Protein AF-A0A8C7ZDV3-F1 (afdb_monomer_lite)

Structure (mmCIF, N/CA/C/O backbone):
data_AF-A0A8C7ZDV3-F1
#
_entry.id   AF-A0A8C7ZDV3-F1
#
loop_
_atom_site.group_PDB
_atom_site.id
_atom_site.type_symbol
_atom_site.label_atom_id
_atom_site.label_alt_id
_atom_site.label_comp_id
_atom_site.label_asym_id
_atom_site.label_entity_id
_atom_site.label_seq_id
_atom_site.pdbx_PDB_ins_code
_atom_site.Cartn_x
_atom_site.Cartn_y
_atom_site.Cartn_z
_atom_site.occupancy
_atom_site.B_iso_or_equiv
_atom_site.auth_seq_id
_atom_site.auth_comp_id
_atom_site.auth_asym_id
_atom_site.auth_atom_id
_atom_site.pdbx_PDB_model_num
ATOM 1 N N . MET A 1 1 ? 0.134 9.889 -3.672 1.00 87.12 1 MET A N 1
ATOM 2 C CA . MET A 1 1 ? 0.791 9.357 -2.461 1.00 87.12 1 MET A CA 1
ATOM 3 C C . MET A 1 1 ? 1.965 8.488 -2.882 1.00 87.12 1 MET A C 1
ATOM 5 O O . MET A 1 1 ? 1.726 7.411 -3.403 1.00 87.12 1 MET A O 1
ATOM 9 N N . ASN A 1 2 ? 3.200 8.983 -2.780 1.00 88.75 2 ASN A N 1
ATOM 10 C CA . ASN A 1 2 ? 4.385 8.202 -3.161 1.00 88.75 2 ASN A CA 1
ATOM 11 C C . ASN A 1 2 ? 4.727 7.210 -2.047 1.00 88.75 2 ASN A C 1
ATOM 13 O O . ASN A 1 2 ? 4.517 7.534 -0.880 1.00 88.75 2 ASN A O 1
ATOM 17 N N . ILE A 1 3 ? 5.232 6.030 -2.403 1.00 89.00 3 ILE A N 1
ATOM 18 C CA . ILE A 1 3 ? 5.529 4.961 -1.445 1.00 89.00 3 ILE A CA 1
ATOM 19 C C . ILE A 1 3 ? 6.939 4.450 -1.703 1.00 89.00 3 ILE A C 1
ATOM 21 O O . ILE A 1 3 ? 7.250 4.032 -2.815 1.00 89.00 3 ILE A O 1
ATOM 25 N N . SER A 1 4 ? 7.768 4.461 -0.666 1.00 86.25 4 SER A N 1
ATOM 26 C CA . SER A 1 4 ? 8.997 3.673 -0.631 1.00 86.25 4 SER A CA 1
ATOM 27 C C . SER A 1 4 ? 8.667 2.326 -0.006 1.00 86.25 4 SER A C 1
ATOM 29 O O . SER A 1 4 ? 8.108 2.271 1.089 1.00 86.25 4 SER A O 1
ATOM 31 N N . TYR A 1 5 ? 8.962 1.250 -0.721 1.00 82.88 5 TYR A N 1
ATOM 32 C CA . TYR A 1 5 ? 8.675 -0.111 -0.300 1.00 82.88 5 TYR A CA 1
ATOM 33 C C . TYR A 1 5 ? 9.965 -0.930 -0.286 1.00 82.88 5 TYR A C 1
ATOM 35 O O . TYR A 1 5 ? 10.757 -0.876 -1.228 1.00 82.88 5 TYR A O 1
ATOM 43 N N . PHE A 1 6 ? 10.145 -1.714 0.776 1.00 78.38 6 PHE A N 1
ATOM 44 C CA . PHE A 1 6 ? 11.278 -2.619 0.972 1.00 78.38 6 PHE A CA 1
ATOM 45 C C . PHE A 1 6 ? 10.766 -4.065 1.035 1.00 78.38 6 PHE A C 1
ATOM 47 O O . PHE A 1 6 ? 10.580 -4.607 2.124 1.00 78.38 6 PHE A O 1
ATOM 54 N N . PRO A 1 7 ? 10.431 -4.678 -0.112 1.00 67.38 7 PRO A N 1
ATOM 55 C CA . PRO A 1 7 ? 10.047 -6.080 -0.152 1.00 67.38 7 PRO A CA 1
ATOM 56 C C . PRO A 1 7 ? 11.248 -7.014 -0.099 1.00 67.38 7 PRO A C 1
ATOM 58 O O . PRO A 1 7 ? 12.279 -6.765 -0.718 1.00 67.38 7 PRO A O 1
ATOM 61 N N . GLU A 1 8 ? 11.033 -8.193 0.480 1.00 62.62 8 GLU A N 1
ATOM 62 C CA . GLU A 1 8 ? 11.914 -9.337 0.250 1.00 62.62 8 GLU A CA 1
ATOM 63 C C . GLU A 1 8 ? 11.725 -9.970 -1.145 1.00 62.62 8 GLU A C 1
ATOM 65 O O . GLU A 1 8 ? 12.559 -10.788 -1.540 1.00 62.62 8 GLU A O 1
ATOM 70 N N . LEU A 1 9 ? 10.679 -9.616 -1.922 1.00 60.25 9 LEU A N 1
ATOM 71 C CA . LEU A 1 9 ? 10.302 -10.423 -3.085 1.00 60.25 9 LEU A CA 1
ATOM 72 C C . LEU A 1 9 ? 9.503 -9.766 -4.250 1.00 60.25 9 LEU A C 1
ATOM 74 O O . LEU A 1 9 ? 8.491 -9.103 -4.050 1.00 60.25 9 LEU A O 1
ATOM 78 N N . PHE A 1 10 ? 9.990 -10.071 -5.466 1.00 59.34 10 PHE A N 1
ATOM 79 C CA . PHE A 1 10 ? 9.366 -10.314 -6.785 1.00 59.34 10 PHE A CA 1
ATOM 80 C C . PHE A 1 10 ? 8.215 -9.435 -7.325 1.00 59.34 10 PHE A C 1
ATOM 82 O O . PHE A 1 10 ? 7.039 -9.655 -7.044 1.00 59.34 10 PHE A O 1
ATO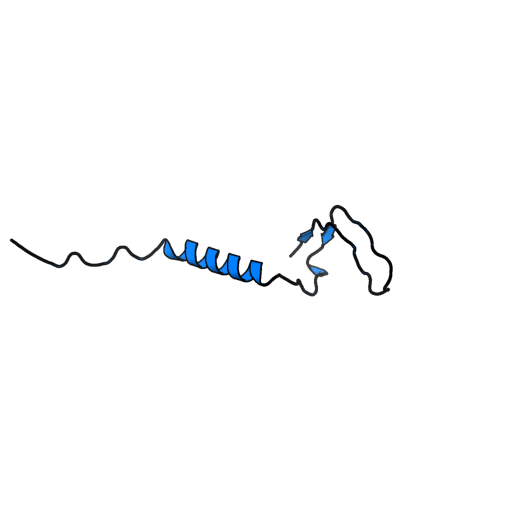M 89 N N . SER A 1 11 ? 8.541 -8.541 -8.269 1.00 58.88 11 SER A N 1
ATOM 90 C CA . SER A 1 11 ? 7.552 -7.920 -9.165 1.00 58.88 11 SER A CA 1
ATOM 91 C C . SER A 1 11 ? 7.036 -8.915 -10.218 1.00 58.88 11 SER A C 1
ATOM 93 O O . SER A 1 11 ? 7.826 -9.623 -10.840 1.00 58.88 11 SER A O 1
ATOM 95 N N . LYS A 1 12 ? 5.712 -8.950 -10.442 1.00 57.59 12 LYS A N 1
ATOM 96 C CA . LYS A 1 12 ? 5.065 -9.628 -11.580 1.00 57.59 12 LYS A CA 1
ATOM 97 C C . LYS A 1 12 ? 4.576 -8.568 -12.570 1.00 57.59 12 LYS A C 1
ATOM 99 O O . LYS A 1 12 ? 3.714 -7.765 -12.223 1.00 57.59 12 LYS A O 1
ATOM 104 N N . LEU A 1 13 ? 5.141 -8.548 -13.777 1.00 60.62 13 LEU A N 1
ATOM 105 C CA . LEU A 1 13 ? 4.600 -7.786 -14.910 1.00 60.62 13 LEU A CA 1
ATOM 106 C C . LEU A 1 13 ? 3.429 -8.573 -15.531 1.00 60.62 13 LEU A C 1
ATOM 108 O O . LEU A 1 13 ? 3.364 -9.792 -15.366 1.00 60.62 13 LEU A O 1
ATOM 112 N N . GLU A 1 14 ? 2.524 -7.897 -16.246 1.00 63.41 14 GLU A N 1
ATOM 113 C CA . GLU A 1 14 ? 1.407 -8.529 -16.980 1.00 63.41 14 GLU A CA 1
ATOM 114 C C . GLU A 1 14 ? 1.852 -9.717 -17.864 1.00 63.41 14 GLU A C 1
ATOM 116 O O . GLU A 1 14 ? 1.104 -10.682 -17.983 1.00 63.41 14 GLU A O 1
ATOM 121 N N . ASP A 1 15 ? 3.106 -9.731 -18.339 1.00 58.81 15 ASP A N 1
ATOM 122 C CA . ASP A 1 15 ? 3.718 -10.819 -19.129 1.00 58.81 15 ASP A CA 1
ATOM 123 C C . ASP A 1 15 ? 4.258 -12.022 -18.314 1.00 58.81 15 ASP A C 1
ATOM 125 O O . ASP A 1 15 ? 5.140 -12.766 -18.743 1.00 58.81 15 ASP A O 1
ATOM 129 N N . GLY A 1 16 ? 3.708 -12.260 -17.127 1.00 62.34 16 GLY A N 1
ATOM 130 C CA . GLY A 1 16 ? 3.495 -13.625 -16.643 1.00 62.34 16 GLY A CA 1
ATOM 131 C C . GLY A 1 16 ? 4.613 -14.339 -15.878 1.00 62.34 16 GLY A C 1
ATOM 132 O O . GLY A 1 16 ? 4.264 -14.938 -14.868 1.00 62.34 16 GLY A O 1
ATOM 133 N N . ASP A 1 17 ? 5.896 -14.261 -16.259 1.00 62.41 17 ASP A N 1
ATOM 134 C CA . ASP A 1 17 ? 6.886 -15.266 -15.781 1.00 62.41 17 ASP A CA 1
ATOM 135 C C . ASP A 1 17 ? 8.261 -14.745 -15.316 1.00 62.41 17 ASP A C 1
ATOM 137 O O . ASP A 1 17 ? 9.154 -15.531 -14.993 1.00 62.41 17 ASP A O 1
ATOM 141 N N . LYS A 1 18 ? 8.474 -13.425 -15.240 1.00 61.34 18 LYS A N 1
ATOM 142 C CA . LYS A 1 18 ? 9.760 -12.861 -14.784 1.00 61.34 18 LYS A CA 1
ATOM 143 C C . LYS A 1 18 ? 9.625 -12.154 -13.449 1.00 61.34 18 LYS A C 1
ATOM 145 O O . LYS A 1 18 ? 9.059 -11.068 -13.366 1.00 61.34 18 LYS A O 1
ATOM 150 N N . PHE A 1 19 ? 10.212 -12.769 -12.433 1.00 65.75 19 PHE A N 1
ATOM 151 C CA . PHE A 1 19 ? 10.269 -12.252 -11.080 1.00 65.75 19 PHE A CA 1
ATOM 152 C C . PHE A 1 19 ? 11.630 -11.608 -10.801 1.00 65.75 19 PHE A C 1
ATOM 154 O O . PHE A 1 19 ? 12.672 -12.240 -10.964 1.00 65.75 19 PHE A O 1
ATOM 161 N N . TRP A 1 20 ? 11.627 -10.350 -10.356 1.00 66.81 20 TRP A N 1
ATOM 162 C CA . TRP A 1 20 ? 12.851 -9.609 -10.031 1.00 66.81 20 TRP A CA 1
ATOM 163 C C . TRP A 1 20 ? 12.972 -9.384 -8.530 1.00 66.81 20 TRP A C 1
ATOM 165 O O . TRP A 1 20 ? 12.037 -8.893 -7.899 1.00 66.81 20 TRP A O 1
ATOM 175 N N . ARG A 1 21 ? 14.129 -9.712 -7.946 1.00 67.19 21 ARG A N 1
ATOM 176 C CA . ARG A 1 21 ? 14.433 -9.359 -6.555 1.00 67.19 21 ARG A CA 1
ATOM 177 C C . ARG A 1 21 ? 14.997 -7.940 -6.523 1.00 67.19 21 ARG A C 1
ATOM 179 O O . ARG A 1 21 ? 16.117 -7.717 -6.970 1.00 67.19 21 ARG A O 1
ATOM 186 N N . MET A 1 22 ? 14.218 -6.993 -6.010 1.00 71.88 22 MET A N 1
ATOM 187 C CA . MET A 1 22 ? 14.656 -5.616 -5.768 1.00 71.88 22 MET A CA 1
ATOM 188 C C . MET A 1 22 ? 14.816 -5.391 -4.261 1.00 71.88 22 MET A C 1
ATOM 190 O O . MET A 1 22 ? 13.864 -5.672 -3.539 1.00 71.88 22 MET A O 1
ATOM 194 N N . PRO A 1 23 ? 15.974 -4.894 -3.785 1.00 73.19 23 PRO A N 1
ATOM 195 C CA . PRO A 1 23 ? 16.196 -4.620 -2.361 1.00 73.19 23 PRO A CA 1
ATOM 196 C C . PRO A 1 23 ? 15.413 -3.397 -1.856 1.00 73.19 23 PRO A C 1
ATOM 198 O O . PRO A 1 23 ? 15.044 -3.338 -0.689 1.00 73.19 23 PRO A O 1
ATOM 201 N N . GLU A 1 24 ? 15.138 -2.434 -2.736 1.00 80.19 24 GLU A N 1
ATOM 202 C CA . GLU A 1 24 ? 14.352 -1.234 -2.451 1.00 80.19 24 GLU A CA 1
ATOM 203 C C . GLU A 1 24 ? 13.608 -0.815 -3.722 1.00 80.19 24 GLU A C 1
ATOM 205 O O . GLU A 1 24 ? 14.136 -0.929 -4.832 1.00 80.19 24 GLU A O 1
ATOM 210 N N . CYS A 1 25 ? 12.372 -0.341 -3.572 1.00 84.6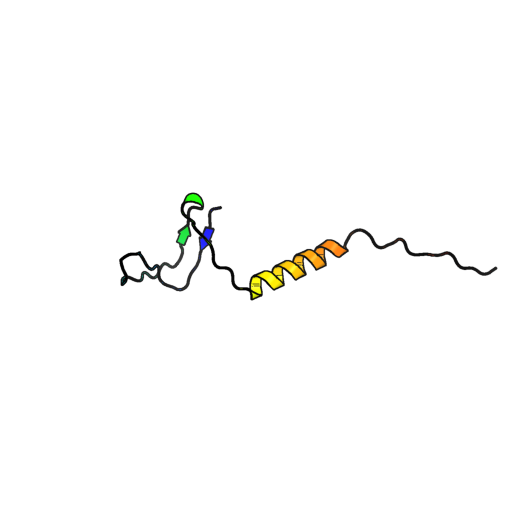2 25 CYS A N 1
ATOM 211 C CA . CYS A 1 25 ? 11.565 0.159 -4.674 1.00 84.62 25 CYS A CA 1
ATOM 212 C C . CYS A 1 25 ? 10.862 1.459 -4.282 1.00 84.62 25 CYS A C 1
ATOM 214 O O . CYS A 1 25 ? 10.130 1.520 -3.294 1.00 84.62 25 CYS A O 1
ATOM 216 N N . TYR A 1 26 ? 11.035 2.492 -5.105 1.00 87.56 26 TYR A N 1
ATOM 217 C CA . TYR A 1 26 ? 10.244 3.710 -5.020 1.00 87.56 26 TYR A CA 1
ATOM 218 C C . TYR A 1 26 ? 9.099 3.667 -6.031 1.00 87.56 26 TYR A C 1
ATOM 220 O O . TYR A 1 26 ? 9.318 3.587 -7.241 1.00 87.56 26 TYR A O 1
ATOM 228 N N . ILE A 1 27 ? 7.870 3.771 -5.536 1.00 87.38 27 ILE A N 1
ATOM 229 C CA . ILE A 1 27 ? 6.653 3.765 -6.341 1.00 87.38 27 ILE A CA 1
ATOM 230 C C . ILE A 1 27 ? 6.050 5.170 -6.334 1.00 87.38 27 ILE A C 1
ATOM 232 O O . ILE A 1 27 ? 5.650 5.712 -5.297 1.00 87.38 27 ILE A O 1
ATOM 236 N N . ARG A 1 28 ? 5.946 5.766 -7.526 1.00 91.06 28 ARG A N 1
ATOM 237 C CA . ARG A 1 28 ? 5.279 7.057 -7.713 1.00 91.06 28 ARG A CA 1
ATOM 238 C C . ARG A 1 28 ? 3.778 6.902 -7.482 1.00 91.06 28 ARG A C 1
ATOM 240 O O . ARG A 1 28 ? 3.115 6.085 -8.103 1.00 91.06 28 ARG A O 1
ATOM 247 N N . GLY A 1 29 ? 3.200 7.774 -6.669 1.00 92.50 29 GLY A N 1
ATOM 248 C CA . GLY A 1 29 ? 1.803 7.654 -6.264 1.00 92.50 29 GLY A CA 1
ATOM 249 C C . GLY A 1 29 ? 0.764 7.762 -7.370 1.00 92.50 29 GLY A C 1
ATOM 250 O O . GLY A 1 29 ? -0.343 7.272 -7.196 1.00 92.50 29 GLY A O 1
ATOM 251 N N . SER A 1 30 ? 1.093 8.405 -8.492 1.00 94.12 30 SER A N 1
ATOM 252 C CA . SER A 1 30 ? 0.170 8.546 -9.622 1.00 94.12 30 SER A CA 1
ATOM 253 C C . SER A 1 30 ? -0.033 7.249 -10.406 1.00 94.12 30 SER A C 1
ATOM 255 O O . SER A 1 30 ? -0.953 7.181 -11.209 1.00 94.12 30 SER A O 1
ATOM 257 N N . THR A 1 31 ? 0.823 6.241 -10.216 1.00 89.44 31 THR A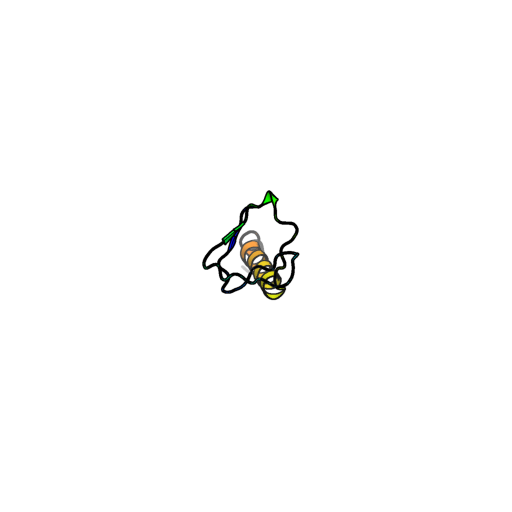 N 1
ATOM 258 C CA . THR A 1 31 ? 0.737 4.959 -10.935 1.00 89.44 31 THR A CA 1
ATOM 259 C C . THR A 1 31 ? 0.062 3.859 -10.114 1.00 89.44 31 THR A C 1
ATOM 261 O O . THR A 1 31 ? -0.121 2.748 -10.606 1.00 89.44 31 THR A O 1
ATOM 264 N N . ILE A 1 32 ? -0.318 4.145 -8.866 1.00 91.38 32 ILE A N 1
ATOM 265 C CA . ILE A 1 32 ? -0.899 3.166 -7.946 1.00 91.38 32 ILE A CA 1
ATOM 266 C C . ILE A 1 32 ? -2.407 3.067 -8.194 1.00 91.38 32 ILE A C 1
ATOM 268 O O . ILE A 1 32 ? -3.122 4.054 -8.045 1.00 91.38 32 ILE A O 1
ATOM 272 N N . LYS A 1 33 ? -2.896 1.867 -8.536 1.00 91.06 33 LYS A N 1
ATOM 273 C CA . LYS A 1 33 ? -4.338 1.595 -8.690 1.00 91.06 33 LYS A CA 1
ATOM 274 C C . LYS A 1 33 ? -5.008 1.291 -7.348 1.00 91.06 33 LYS A C 1
ATOM 276 O O . LYS A 1 33 ? -6.022 1.890 -7.015 1.00 91.06 33 LYS A O 1
ATOM 281 N N . TYR A 1 34 ? -4.442 0.364 -6.580 1.00 92.81 34 TYR A N 1
ATOM 282 C CA . TYR A 1 34 ? -4.922 -0.019 -5.253 1.00 92.81 34 TYR A CA 1
ATOM 283 C C . TYR A 1 34 ? -3.769 -0.566 -4.410 1.00 92.81 34 TYR A C 1
ATOM 285 O O . TYR A 1 34 ? -2.762 -1.032 -4.944 1.00 92.81 34 TYR A O 1
ATOM 293 N N . LEU A 1 35 ? -3.937 -0.521 -3.091 1.00 89.81 35 LEU A N 1
ATOM 294 C CA . LEU A 1 35 ? -3.059 -1.166 -2.119 1.00 89.81 35 LEU A CA 1
ATOM 295 C C . LEU A 1 35 ? -3.887 -2.196 -1.358 1.00 89.81 35 LEU A C 1
ATOM 297 O O . LEU A 1 35 ? -5.008 -1.901 -0.945 1.00 89.81 35 LEU A O 1
ATOM 301 N N . ARG A 1 36 ? -3.345 -3.399 -1.170 1.00 88.69 36 ARG A N 1
ATOM 302 C CA . ARG A 1 36 ? -3.940 -4.399 -0.281 1.00 88.69 36 ARG A CA 1
ATOM 303 C C . ARG A 1 36 ? -3.285 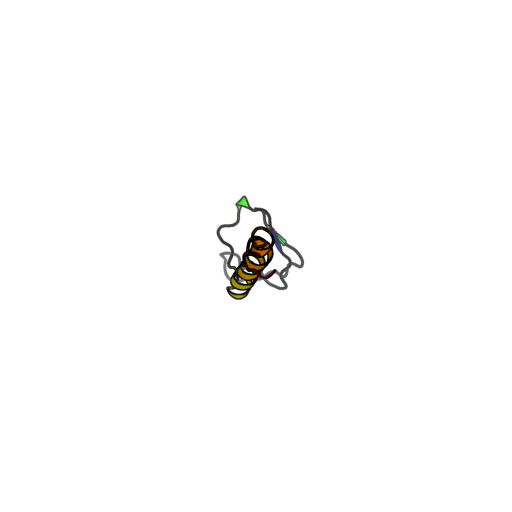-4.258 1.087 1.00 88.69 36 ARG A C 1
ATOM 305 O O . ARG A 1 36 ? -2.072 -4.406 1.196 1.00 88.69 36 ARG A O 1
ATOM 312 N N . ILE A 1 37 ? -4.093 -3.971 2.098 1.00 89.31 37 ILE A N 1
ATOM 313 C CA . ILE A 1 37 ? -3.655 -3.852 3.489 1.00 89.31 37 ILE A CA 1
ATOM 314 C C . ILE A 1 37 ? -4.176 -5.085 4.243 1.00 89.31 37 ILE A C 1
ATOM 316 O O . ILE A 1 37 ? -5.337 -5.438 4.037 1.00 89.31 37 ILE A O 1
ATOM 320 N N . PRO A 1 38 ? -3.355 -5.766 5.059 1.00 90.81 38 PRO A N 1
ATOM 321 C CA . PRO A 1 38 ? -3.826 -6.861 5.906 1.00 90.81 38 PRO A CA 1
ATOM 322 C C . PRO A 1 38 ? -4.819 -6.377 6.973 1.00 90.81 38 PRO A C 1
ATOM 324 O O . PRO A 1 38 ? -4.621 -5.305 7.547 1.00 90.81 38 PRO A O 1
ATOM 327 N N . ASP A 1 39 ? -5.835 -7.189 7.281 1.00 89.81 39 ASP A N 1
ATOM 328 C CA . ASP A 1 39 ? -6.888 -6.838 8.251 1.00 89.81 39 ASP A CA 1
ATOM 329 C C . ASP A 1 39 ? -6.334 -6.593 9.665 1.00 89.81 39 ASP A C 1
ATOM 331 O O . ASP A 1 39 ? -6.777 -5.679 10.355 1.00 89.81 39 ASP A O 1
ATOM 335 N N . GLU A 1 40 ? -5.279 -7.312 10.059 1.00 89.12 40 GLU A N 1
ATOM 336 C CA . GLU A 1 40 ? -4.589 -7.119 11.344 1.00 89.12 40 GLU A CA 1
ATOM 337 C C . GLU A 1 40 ? -4.089 -5.677 11.531 1.00 89.12 40 GLU A C 1
ATOM 339 O O . GLU A 1 40 ? -4.178 -5.109 12.620 1.00 89.12 40 GLU A O 1
ATOM 344 N N . ILE A 1 41 ? -3.600 -5.047 10.454 1.00 88.88 41 ILE A N 1
ATOM 345 C CA . ILE A 1 41 ? -3.135 -3.655 10.493 1.00 88.88 41 ILE A CA 1
ATOM 346 C C . ILE A 1 41 ? -4.311 -2.696 10.701 1.00 88.88 41 ILE A C 1
ATOM 348 O O . ILE A 1 41 ? -4.170 -1.678 11.379 1.00 88.88 41 ILE A O 1
ATOM 352 N N . ILE A 1 42 ? -5.477 -3.014 10.131 1.00 88.12 42 ILE A N 1
ATOM 353 C CA . ILE A 1 42 ? -6.678 -2.182 10.236 1.00 88.12 42 ILE A CA 1
ATOM 354 C C . ILE A 1 42 ? -7.123 -2.089 11.697 1.00 88.12 42 ILE A C 1
ATOM 356 O O . ILE A 1 42 ? -7.449 -1.000 12.174 1.00 88.12 42 ILE A O 1
ATOM 360 N N . ASP A 1 43 ? -7.121 -3.213 12.408 1.00 88.19 43 ASP A N 1
ATOM 361 C CA . ASP A 1 43 ? -7.579 -3.257 13.794 1.00 88.19 43 ASP A CA 1
ATOM 362 C C . ASP A 1 43 ? -6.601 -2.559 14.746 1.00 88.19 43 ASP A C 1
ATOM 364 O O . ASP A 1 43 ? -7.034 -1.761 15.579 1.00 88.19 43 ASP A O 1
ATOM 368 N N . MET A 1 44 ? -5.288 -2.712 14.534 1.00 88.31 44 MET A N 1
ATOM 369 C CA . MET A 1 44 ? -4.275 -1.973 15.303 1.00 88.31 44 MET A CA 1
ATOM 370 C C . MET A 1 44 ? -4.442 -0.448 15.202 1.00 88.31 44 MET A C 1
ATOM 372 O O . MET A 1 44 ? -4.338 0.262 16.204 1.00 88.31 44 MET A O 1
ATOM 376 N N . VAL A 1 45 ? -4.737 0.075 14.007 1.00 86.81 45 VAL A N 1
ATOM 377 C CA . VAL A 1 45 ? -4.930 1.522 13.812 1.00 86.81 45 VAL A CA 1
ATOM 378 C C . VAL A 1 45 ? -6.200 2.018 14.507 1.00 86.81 45 VAL A C 1
ATOM 380 O O . VAL A 1 45 ? -6.203 3.114 15.073 1.00 86.81 45 VAL A O 1
ATOM 383 N N . LYS A 1 46 ? -7.286 1.233 14.502 1.00 82.06 46 LYS A N 1
ATOM 384 C CA . LYS A 1 46 ? -8.527 1.609 15.201 1.00 82.06 46 LYS A CA 1
ATOM 385 C C . LYS A 1 46 ? -8.287 1.779 16.702 1.00 82.06 46 LYS A C 1
ATOM 387 O O . LYS A 1 46 ? -8.714 2.786 17.270 1.00 82.06 46 LYS A O 1
ATOM 392 N N . ASP A 1 47 ? -7.565 0.849 17.321 1.00 78.62 47 ASP A N 1
ATOM 393 C CA . ASP A 1 47 ? -7.244 0.912 18.750 1.00 78.62 47 ASP A CA 1
ATOM 394 C C . ASP A 1 47 ? -6.340 2.112 19.090 1.00 78.62 47 ASP A C 1
ATOM 396 O O . ASP A 1 47 ? -6.528 2.784 20.114 1.00 78.62 47 ASP A O 1
ATOM 400 N N . GLU A 1 48 ? -5.406 2.469 18.202 1.00 77.25 48 GLU A N 1
ATOM 401 C CA . GLU A 1 48 ? -4.572 3.665 18.359 1.00 77.25 48 GLU A CA 1
ATOM 402 C C . GLU A 1 48 ? -5.406 4.962 18.346 1.00 77.25 48 GLU A C 1
ATOM 404 O O . GLU A 1 48 ? -5.201 5.854 19.176 1.00 77.25 48 GLU A O 1
ATOM 409 N N . VAL A 1 49 ? -6.392 5.070 17.452 1.00 76.00 49 VAL A N 1
ATOM 410 C CA . VAL A 1 49 ? -7.272 6.250 17.380 1.00 76.00 49 VAL A CA 1
ATOM 411 C C . VAL A 1 49 ? -8.139 6.370 18.638 1.00 76.00 49 VAL A C 1
ATOM 413 O O . VAL A 1 49 ? -8.283 7.465 19.191 1.00 76.00 49 VAL A O 1
ATOM 416 N N . VAL A 1 50 ? -8.675 5.254 19.140 1.00 71.50 50 VAL A N 1
ATOM 417 C CA . VAL A 1 50 ? -9.509 5.232 20.354 1.00 71.50 50 VAL A CA 1
ATOM 418 C C . VAL A 1 50 ? -8.696 5.579 21.605 1.00 71.50 50 VAL A C 1
ATOM 420 O O . VAL A 1 50 ? -9.174 6.329 22.462 1.00 71.50 50 VAL A O 1
ATOM 423 N N . SER A 1 51 ? -7.458 5.087 21.713 1.00 65.94 51 SER A N 1
ATOM 424 C CA . SER A 1 51 ? -6.584 5.377 22.859 1.00 65.94 51 SER A CA 1
ATOM 425 C C . SER A 1 51 ? -6.174 6.855 22.930 1.00 65.94 51 SER A C 1
ATOM 427 O O . SER A 1 51 ? -6.215 7.449 24.009 1.00 65.94 51 SER A O 1
ATOM 429 N N . LYS A 1 52 ? -5.880 7.496 21.791 1.00 62.56 52 LYS A N 1
ATOM 430 C CA . LYS A 1 52 ? -5.556 8.935 21.729 1.00 62.56 52 LYS A CA 1
ATOM 431 C C . LYS A 1 52 ? -6.788 9.844 21.864 1.00 62.56 52 LYS A C 1
ATOM 433 O O . LYS A 1 52 ? -6.660 10.977 22.328 1.00 62.56 52 LYS A O 1
ATOM 438 N N . GLY A 1 53 ? -7.984 9.353 21.528 1.00 56.50 53 GLY A N 1
ATOM 439 C CA . GLY A 1 53 ? -9.250 10.090 21.643 1.00 56.50 53 GLY A CA 1
ATOM 440 C C . GLY A 1 53 ? -9.790 10.259 23.071 1.00 56.50 53 GLY A C 1
ATOM 441 O O . GLY A 1 53 ? -10.625 11.128 23.308 1.00 56.50 53 GLY A O 1
ATOM 442 N N . ARG A 1 54 ? -9.305 9.485 24.052 1.00 55.81 54 ARG A N 1
ATOM 443 C CA . ARG A 1 54 ? -9.777 9.544 25.454 1.00 55.81 54 ARG A CA 1
ATOM 444 C C . ARG A 1 54 ? -9.079 10.594 26.333 1.00 55.81 54 ARG A C 1
ATOM 446 O O . ARG A 1 54 ? -9.390 10.701 27.515 1.00 55.81 54 ARG A O 1
ATOM 453 N N . GLY A 1 55 ? -8.174 11.401 25.776 1.00 55.78 55 GLY A N 1
ATOM 454 C CA . GLY A 1 55 ? -7.366 12.365 26.537 1.00 55.78 55 GLY A CA 1
ATOM 455 C C . GLY A 1 55 ? -7.990 13.743 26.809 1.00 55.78 55 GLY A C 1
ATOM 456 O O . GLY A 1 55 ? -7.349 14.561 27.464 1.00 55.78 55 GLY A O 1
ATOM 457 N N . ARG A 1 56 ? -9.195 14.063 26.313 1.00 53.97 56 ARG A N 1
ATOM 458 C CA . ARG A 1 56 ? -9.787 15.408 26.478 1.00 53.97 56 ARG A CA 1
ATOM 459 C C . ARG A 1 56 ? -11.303 15.370 26.658 1.00 53.97 56 ARG A C 1
ATOM 461 O O . ARG A 1 56 ? -12.044 15.564 25.705 1.00 53.97 56 ARG A O 1
ATOM 468 N N . GLY A 1 57 ? -11.761 15.176 27.891 1.00 52.16 57 GLY A N 1
ATOM 469 C CA . GLY A 1 57 ? -13.161 15.434 28.249 1.00 52.16 57 GLY A CA 1
ATOM 470 C C . GLY A 1 57 ? -13.731 14.431 29.238 1.00 52.16 57 GLY A C 1
ATOM 471 O O . GLY A 1 57 ? -14.597 13.644 28.884 1.00 52.16 57 GLY A O 1
ATOM 472 N N . GLY A 1 58 ? -13.240 14.439 30.477 1.00 48.44 58 GLY A N 1
ATOM 473 C CA . GLY A 1 58 ? -13.728 13.504 31.492 1.00 48.44 58 GLY A CA 1
ATOM 474 C C . GLY A 1 58 ? -13.326 13.844 32.921 1.00 48.44 58 GLY A C 1
ATOM 475 O O . GLY A 1 58 ? -13.106 12.941 33.712 1.00 48.44 58 GLY A O 1
ATOM 476 N N . ALA A 1 59 ? -13.203 15.128 33.260 1.00 48.09 59 ALA A N 1
ATOM 477 C CA . ALA A 1 59 ? -13.048 15.584 34.643 1.00 48.09 59 ALA A CA 1
ATOM 478 C C . ALA A 1 59 ? -14.197 16.534 34.999 1.00 48.09 59 ALA A C 1
ATOM 480 O O . ALA A 1 59 ? -13.994 17.676 35.393 1.00 48.09 59 ALA A O 1
ATOM 481 N N . GLN A 1 60 ? -15.429 16.072 34.800 1.00 51.97 60 GLN A N 1
ATOM 482 C CA . GLN A 1 60 ? -16.619 16.769 35.274 1.00 51.97 60 GLN A CA 1
ATOM 483 C C . GLN A 1 60 ? -17.616 15.731 35.782 1.00 51.97 60 GLN A C 1
ATOM 485 O O . GLN A 1 60 ? -18.666 15.499 35.198 1.00 51.97 60 GLN A O 1
ATOM 490 N N . GLN A 1 61 ? -17.259 15.060 36.877 1.00 48.22 61 GLN A N 1
ATOM 491 C CA . GLN A 1 61 ? -18.231 14.298 37.645 1.00 48.22 61 GLN A CA 1
ATOM 492 C C . GLN A 1 61 ? -18.068 14.605 39.131 1.00 48.22 61 GLN A C 1
ATOM 494 O O . GLN A 1 61 ? -17.238 14.050 39.839 1.00 48.22 61 GLN A O 1
ATOM 499 N N . ASN A 1 62 ? -18.916 15.539 39.553 1.00 51.06 62 ASN A N 1
ATOM 500 C CA . ASN A 1 62 ? -19.725 15.407 40.751 1.00 51.06 62 ASN A CA 1
ATOM 501 C C . ASN A 1 62 ? -18.976 15.314 42.097 1.00 51.06 62 ASN A C 1
ATOM 503 O O . ASN A 1 62 ? -18.736 14.234 42.629 1.00 51.06 62 ASN A O 1
ATOM 507 N N . LYS A 1 63 ? -18.735 16.476 42.716 1.00 48.16 63 LYS A N 1
ATOM 508 C CA . LYS A 1 63 ? -18.691 16.604 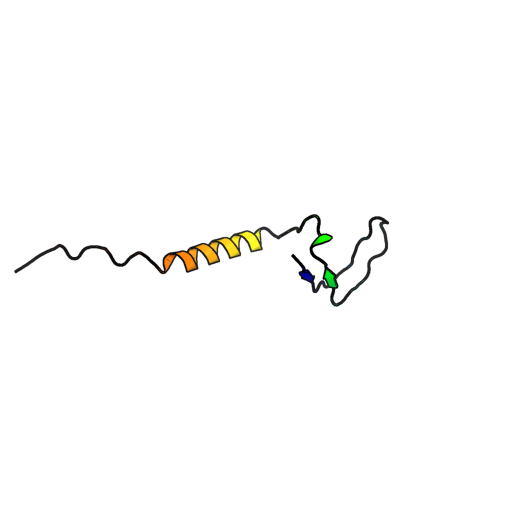44.181 1.00 48.16 63 LYS A CA 1
ATOM 509 C C . LYS A 1 63 ? -19.894 17.426 44.649 1.00 48.16 63 LYS A C 1
ATOM 511 O O . LYS A 1 63 ? -19.755 18.548 45.120 1.00 48.16 63 LYS A O 1
ATOM 516 N N . GLN A 1 64 ? -21.086 16.851 44.502 1.00 55.34 64 GLN A N 1
ATOM 517 C CA . GLN A 1 64 ? -22.271 17.255 45.251 1.00 55.34 64 GLN A CA 1
ATOM 518 C C . GLN A 1 64 ? -22.722 16.092 46.142 1.00 55.34 64 GLN A C 1
ATOM 520 O O . GLN A 1 64 ? -23.454 15.215 45.705 1.00 55.34 64 GLN A O 1
ATOM 525 N N . GLN A 1 65 ? -22.213 16.087 47.376 1.00 47.19 65 GLN A N 1
ATOM 526 C CA . GLN A 1 65 ? -22.697 15.409 48.597 1.00 47.19 65 GLN A CA 1
ATOM 527 C C . GLN A 1 65 ? -21.537 15.535 49.600 1.00 47.19 65 GLN A C 1
ATOM 529 O O . GLN A 1 65 ? -20.438 15.090 49.303 1.00 47.19 65 GLN A O 1
ATOM 534 N N . GLY A 1 66 ? -21.609 16.199 50.750 1.00 48.72 66 GLY A N 1
ATOM 535 C CA . GLY A 1 66 ? -22.702 16.436 51.684 1.00 48.72 66 GLY A CA 1
ATOM 536 C C . GLY A 1 66 ? -22.202 15.955 53.053 1.00 48.72 66 GLY A C 1
ATOM 537 O O . GLY A 1 66 ? -21.850 14.783 53.150 1.00 48.72 66 GLY A O 1
ATOM 538 N N . LYS A 1 67 ? -22.112 16.852 54.052 1.00 41.72 67 LYS A N 1
ATOM 539 C CA . LYS A 1 67 ? -22.140 16.628 55.522 1.00 41.72 67 LYS A CA 1
ATOM 540 C C . LYS A 1 67 ? -21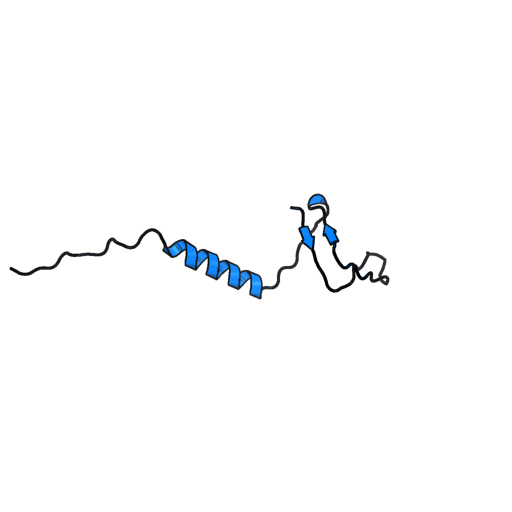.437 17.775 56.262 1.00 41.72 67 LYS A C 1
ATOM 542 O O . LYS A 1 67 ? -20.284 18.064 55.953 1.00 41.72 67 LYS A O 1
ATOM 547 N N . GLY A 1 68 ? -22.113 18.337 57.265 1.00 39.25 68 GLY A N 1
ATOM 548 C CA . GLY A 1 68 ? -21.575 19.309 58.220 1.00 39.25 68 GLY A CA 1
ATOM 549 C C . GLY A 1 68 ? -22.561 20.421 58.488 1.00 39.25 68 GLY A C 1
ATOM 550 O O . GLY A 1 68 ? -22.350 21.497 57.897 1.00 39.25 68 GLY A O 1
#

Organism: NCBI:txid183150

Foldseek 3Di:
DKDKDQDQWFDDDPPGDDTDGDRIDIGDPVPDPDDDDDVVVVVVVVVVVVVVVPPDDPPDDDPDDDDD

pLDDT: mean 71.6, std 16.1, range [39.25, 94.12]

Sequence (68 aa):
MNISYFPELFSKLEDGDKFWRMPECYIRGSTIKYLRIPDEIIDMVKDEVVSKGRGRGGAQQNKQQGKG

Radius of gyration: 24.37 Å; chains: 1; bounding box: 39×35×77 Å

Secondary structure (DSSP, 8-state):
--EEE--SS-B--TTSS--B--S-EEE-GGG-------HHHHHHHHHHHHHHHTTSS-----------

InterPro domains:
  IPR010920 LSM domain superfamily [SSF50182] (16-66)
  IPR027141 Like-Sm (LSM) domain containing protein, LSm4/SmD1/SmD3 [PTHR23338] (15-65)